Protein AF-X5PLK2-F1 (afdb_monomer_lite)

pLDDT: mean 80.11, std 15.86, range [47.69, 97.38]

Sequence (116 aa):
METSFQLQSRSMTGTAAFRSHMDHTRQAIQESRELLKRLRQRYREDMAQVLEDEDDLAPMRISGFDADVHRSAFQNLVRDADVPECQWRVVAECLVCEYVGCEQIEAGLLDWITKK

Secondary structure (DSSP, 8-state):
--HHHHHHHHHHHHHHHHHHHHHHHHHHHHHHHHHHHHHHHHHHHHHHHHHHH--S-PPP---HHHHHHHHHHHHHHHHHTT--GGGHHHHHHHHHHHHH--S---HHHHHHHH--

Foldseek 3Di:
DPPVVVVVVVVVVVVVVVVVVVVVVVVVVVVVVVVVVVVVVVVVVVVVVVVVVPPDPDADDDDPVVLVVLLVVLVCVCVVVVPDLVCSLVSSQVSVCVVPVDPDHDPVSSVVSSPD

Structure (mmCIF, N/CA/C/O backbone):
data_AF-X5PLK2-F1
#
_entry.id   AF-X5PLK2-F1
#
loop_
_atom_site.group_PDB
_atom_site.id
_atom_site.type_symbol
_atom_site.label_atom_id
_atom_site.label_alt_id
_atom_site.label_comp_id
_atom_site.label_asym_id
_atom_site.label_entity_id
_atom_site.label_seq_id
_atom_site.pdbx_PDB_ins_code
_atom_site.Cartn_x
_atom_site.Cartn_y
_atom_site.Cartn_z
_atom_site.occupancy
_atom_site.B_iso_or_equiv
_atom_site.auth_seq_id
_atom_site.auth_comp_id
_atom_site.auth_asym_id
_atom_site.auth_atom_id
_atom_site.pdbx_PDB_model_num
ATOM 1 N N . MET A 1 1 ? -0.510 23.628 -60.071 1.00 51.50 1 MET A N 1
ATOM 2 C CA . MET A 1 1 ? -0.672 22.285 -59.463 1.00 51.50 1 MET A CA 1
ATOM 3 C C . MET A 1 1 ? 0.382 21.970 -58.385 1.00 51.50 1 MET A C 1
ATOM 5 O O . MET A 1 1 ? 0.366 20.872 -57.852 1.00 51.50 1 MET A O 1
ATOM 9 N N . GLU A 1 2 ? 1.247 22.912 -57.985 1.00 52.06 2 GLU A N 1
ATOM 10 C CA . GLU A 1 2 ? 2.361 22.641 -57.048 1.00 52.06 2 GLU A C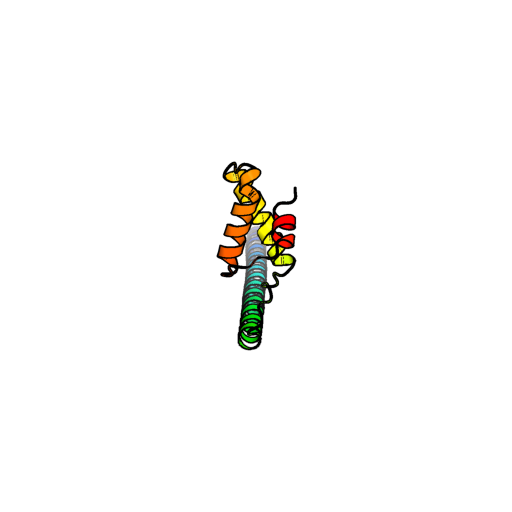A 1
ATOM 11 C C . GLU A 1 2 ? 2.038 22.901 -55.564 1.00 52.06 2 GLU A C 1
ATOM 13 O O . GLU A 1 2 ? 2.756 22.440 -54.679 1.00 52.06 2 GLU A O 1
ATOM 18 N N . THR A 1 3 ? 0.938 23.594 -55.257 1.00 52.91 3 THR A N 1
ATOM 19 C CA . THR A 1 3 ? 0.605 23.996 -53.879 1.00 52.91 3 THR A CA 1
ATOM 20 C C . THR A 1 3 ? 0.021 22.864 -53.026 1.00 52.91 3 THR A C 1
ATOM 22 O O . THR A 1 3 ? 0.190 22.872 -51.808 1.00 52.91 3 THR A O 1
ATOM 25 N N . SER A 1 4 ? -0.606 21.849 -53.632 1.00 52.25 4 SER A N 1
ATOM 26 C CA . SER A 1 4 ? -1.179 20.708 -52.895 1.00 52.25 4 SER A CA 1
ATOM 27 C C . SER A 1 4 ? -0.120 19.719 -52.393 1.00 52.25 4 SER A C 1
ATOM 29 O O . SER A 1 4 ? -0.265 19.176 -51.299 1.00 52.25 4 SER A O 1
ATOM 31 N N . PHE A 1 5 ? 0.983 19.533 -53.127 1.00 53.06 5 PHE A N 1
ATOM 32 C CA . PHE A 1 5 ? 2.055 18.611 -52.726 1.00 53.06 5 PHE A CA 1
ATOM 33 C C . PHE A 1 5 ? 2.850 19.113 -51.509 1.00 53.06 5 PHE A C 1
ATOM 35 O O . PHE A 1 5 ? 3.258 18.317 -50.664 1.00 53.06 5 PHE A O 1
ATOM 42 N N . GLN A 1 6 ? 3.022 20.432 -51.365 1.00 54.53 6 GLN A N 1
ATOM 43 C CA . GLN A 1 6 ? 3.736 21.022 -50.223 1.00 54.53 6 GLN A CA 1
ATOM 44 C C . GLN A 1 6 ? 2.940 20.973 -48.907 1.00 54.53 6 GLN A C 1
ATOM 46 O O . GLN A 1 6 ? 3.525 20.926 -47.823 1.00 54.53 6 GLN A O 1
ATOM 51 N N . LEU A 1 7 ? 1.607 20.968 -48.982 1.00 53.47 7 LEU A N 1
ATOM 52 C CA . LEU A 1 7 ? 0.743 20.842 -47.804 1.00 53.47 7 LEU A CA 1
ATOM 53 C C . LEU A 1 7 ? 0.693 19.398 -47.290 1.00 53.47 7 LEU A C 1
ATOM 55 O O . LEU A 1 7 ? 0.735 19.171 -46.080 1.00 53.47 7 LEU A O 1
ATOM 59 N N . GLN A 1 8 ? 0.677 18.420 -48.198 1.00 54.91 8 GLN A N 1
ATOM 60 C CA . GLN A 1 8 ? 0.661 17.004 -47.831 1.00 54.91 8 GLN A CA 1
ATOM 61 C C . GLN A 1 8 ? 1.997 16.550 -47.225 1.00 54.91 8 GLN A C 1
ATOM 63 O O . GLN A 1 8 ? 2.003 15.852 -46.209 1.00 54.91 8 GLN A O 1
ATOM 68 N N . SER A 1 9 ? 3.129 17.013 -47.770 1.00 54.09 9 SER A N 1
ATOM 69 C CA . SER A 1 9 ? 4.452 16.698 -47.219 1.00 54.09 9 SER A CA 1
ATOM 70 C C . SER A 1 9 ? 4.648 17.272 -45.813 1.00 54.09 9 SER A C 1
ATOM 72 O O . SER A 1 9 ? 5.115 16.563 -44.927 1.00 54.09 9 SER A O 1
ATOM 74 N N . ARG A 1 10 ? 4.203 18.509 -45.546 1.00 56.38 10 ARG A N 1
ATOM 75 C CA . ARG A 1 10 ? 4.258 19.108 -44.198 1.00 56.38 10 ARG A CA 1
ATOM 76 C C . ARG A 1 10 ? 3.418 18.352 -43.165 1.00 56.38 10 ARG A C 1
ATOM 78 O O . ARG A 1 10 ? 3.857 18.206 -42.026 1.00 56.38 10 ARG A O 1
ATOM 85 N N . SER A 1 11 ? 2.250 17.838 -43.554 1.00 57.16 11 SER A N 1
ATOM 86 C CA . SER A 1 11 ? 1.394 17.033 -42.671 1.00 57.16 11 SER A CA 1
ATOM 87 C C . SER A 1 11 ? 2.033 15.680 -42.311 1.00 57.16 11 SER A C 1
ATOM 89 O O . SER A 1 11 ? 2.026 15.279 -41.142 1.00 57.16 11 SER A O 1
ATOM 91 N N . MET A 1 12 ? 2.668 15.013 -43.283 1.00 57.81 12 MET A N 1
ATOM 92 C CA . MET A 1 12 ? 3.385 13.748 -43.067 1.00 57.81 12 MET A CA 1
ATOM 93 C C . MET A 1 12 ? 4.671 13.926 -42.246 1.00 57.81 12 MET A C 1
ATOM 95 O O . MET A 1 12 ? 4.954 13.128 -41.353 1.00 57.81 12 MET A O 1
ATOM 99 N N . THR A 1 13 ? 5.426 15.001 -42.481 1.00 59.62 13 THR A N 1
ATOM 100 C CA . THR A 1 13 ? 6.635 15.314 -41.703 1.00 59.62 13 THR A CA 1
ATOM 101 C C . THR A 1 13 ? 6.298 15.670 -40.252 1.00 59.62 13 THR A C 1
ATOM 103 O O . THR A 1 13 ? 6.995 15.233 -39.337 1.00 59.62 13 THR A O 1
ATO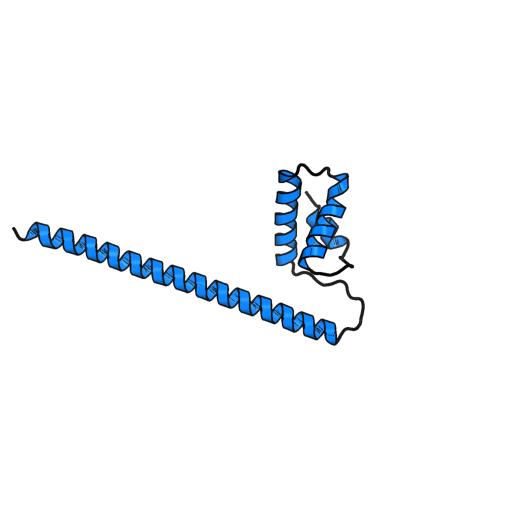M 106 N N . GLY A 1 14 ? 5.195 16.392 -40.011 1.00 62.16 14 GLY A N 1
ATOM 107 C CA . GLY A 1 14 ? 4.721 16.703 -38.657 1.00 62.16 14 GLY A CA 1
ATOM 108 C C . GLY A 1 14 ? 4.286 15.464 -37.867 1.00 62.16 14 GLY A C 1
ATOM 109 O O . GLY A 1 14 ? 4.597 15.339 -36.683 1.00 62.16 14 GLY A O 1
ATOM 110 N N . THR A 1 15 ? 3.638 14.498 -38.524 1.00 68.62 15 THR A N 1
ATOM 111 C CA . THR A 1 15 ? 3.248 13.227 -37.890 1.00 68.62 15 THR A CA 1
ATOM 112 C C . THR A 1 15 ? 4.436 12.296 -37.649 1.00 68.62 15 THR A C 1
ATOM 114 O O . THR A 1 15 ? 4.471 11.628 -36.617 1.00 68.62 15 THR A O 1
ATOM 117 N N . ALA A 1 16 ? 5.434 12.276 -38.537 1.00 75.31 16 ALA A N 1
ATOM 118 C CA . ALA A 1 16 ? 6.667 11.514 -38.331 1.00 75.31 16 ALA A CA 1
ATOM 119 C C . ALA A 1 16 ? 7.508 12.069 -37.164 1.00 75.31 16 ALA A C 1
ATOM 121 O O . ALA A 1 16 ? 7.958 11.304 -36.311 1.00 75.31 16 ALA A O 1
ATOM 122 N N . ALA A 1 17 ? 7.657 13.395 -37.075 1.00 77.06 17 ALA A N 1
ATOM 123 C CA . ALA A 1 17 ? 8.366 14.048 -35.974 1.00 77.06 17 ALA A CA 1
ATOM 124 C C . ALA A 1 17 ? 7.665 13.828 -34.621 1.00 77.06 17 ALA A C 1
ATOM 126 O O . ALA A 1 17 ? 8.319 13.510 -33.629 1.00 77.06 17 ALA A O 1
ATOM 127 N N . PHE A 1 18 ? 6.331 13.921 -34.588 1.00 78.94 18 PHE A N 1
ATOM 128 C CA . PHE A 1 18 ? 5.545 13.642 -33.385 1.00 78.94 18 PHE A CA 1
ATOM 129 C C . PHE A 1 18 ? 5.692 12.187 -32.913 1.00 78.94 18 PHE A C 1
ATOM 131 O O . PHE A 1 18 ? 5.898 11.947 -31.725 1.00 78.94 18 PHE A O 1
ATOM 138 N N . ARG A 1 19 ? 5.639 11.211 -33.832 1.00 84.00 19 ARG A N 1
ATOM 139 C CA . ARG A 1 19 ? 5.851 9.790 -33.502 1.00 84.00 19 ARG A CA 1
ATOM 140 C C . ARG A 1 19 ? 7.236 9.553 -32.915 1.00 84.00 19 ARG A C 1
ATOM 142 O O . ARG A 1 19 ? 7.329 8.965 -31.846 1.00 84.00 19 ARG A O 1
ATOM 149 N N . SER A 1 20 ? 8.270 10.111 -33.545 1.00 84.69 20 SER A N 1
ATOM 150 C CA . SER A 1 20 ? 9.637 10.050 -33.024 1.00 84.69 20 SER A CA 1
ATOM 151 C C . SER A 1 20 ? 9.715 10.595 -31.593 1.00 84.69 20 SER A C 1
ATOM 153 O O . SER A 1 20 ? 10.202 9.905 -30.704 1.00 84.69 20 SER A O 1
ATOM 155 N N . HIS A 1 21 ? 9.154 11.775 -31.314 1.00 89.12 21 HIS A N 1
ATOM 156 C CA . HIS A 1 21 ? 9.140 12.344 -29.960 1.00 89.12 21 HIS A CA 1
ATOM 157 C C . HIS A 1 21 ? 8.410 11.454 -28.935 1.00 89.12 21 HIS A C 1
ATOM 159 O O . HIS A 1 21 ? 8.863 11.287 -27.798 1.00 89.12 21 HIS A O 1
ATOM 165 N N . MET A 1 22 ? 7.282 10.860 -29.329 1.00 94.44 22 MET A N 1
ATOM 166 C CA . MET A 1 22 ? 6.537 9.929 -28.481 1.00 94.44 22 MET A CA 1
ATOM 167 C C . MET A 1 22 ? 7.317 8.641 -28.214 1.00 94.44 22 MET A C 1
ATOM 169 O O . MET A 1 22 ? 7.276 8.137 -27.093 1.00 94.44 22 MET A O 1
ATOM 173 N N . ASP A 1 23 ? 8.059 8.138 -29.199 1.00 94.56 23 ASP A N 1
ATOM 174 C CA . ASP A 1 23 ? 8.907 6.958 -29.040 1.00 94.56 23 ASP A CA 1
ATOM 175 C C . ASP A 1 23 ? 10.092 7.244 -28.109 1.00 94.56 23 ASP A C 1
ATOM 177 O O . ASP A 1 23 ? 10.351 6.449 -27.206 1.00 94.56 23 ASP A O 1
ATOM 181 N N . HIS A 1 24 ? 10.720 8.421 -28.212 1.00 92.44 24 HIS A N 1
ATOM 182 C CA . HIS A 1 24 ? 11.754 8.860 -27.265 1.00 92.44 24 HIS A CA 1
ATOM 183 C C . HIS A 1 24 ? 11.198 8.987 -25.841 1.00 92.44 24 HIS A C 1
ATOM 185 O O . HIS A 1 24 ? 11.820 8.539 -24.880 1.00 92.44 24 HIS A O 1
ATOM 191 N N . THR A 1 25 ? 9.995 9.551 -25.694 1.00 94.31 25 THR A N 1
ATOM 192 C CA . THR A 1 25 ? 9.332 9.674 -24.387 1.00 94.31 25 THR A CA 1
ATOM 193 C C . THR A 1 25 ? 9.007 8.296 -23.804 1.00 94.31 25 THR A C 1
ATOM 195 O O . THR A 1 25 ? 9.253 8.039 -22.626 1.00 94.31 25 THR A O 1
ATOM 198 N N . ARG A 1 26 ? 8.490 7.377 -24.630 1.00 94.06 26 ARG A N 1
ATOM 199 C CA . ARG A 1 26 ? 8.203 5.993 -24.231 1.00 94.06 26 ARG A CA 1
ATOM 200 C C . ARG A 1 26 ? 9.479 5.269 -23.800 1.00 94.06 26 ARG A C 1
ATOM 202 O O . ARG A 1 26 ? 9.450 4.573 -22.786 1.00 94.06 26 ARG A O 1
ATOM 209 N N . GLN A 1 27 ? 10.578 5.460 -24.525 1.00 96.31 27 GLN A N 1
ATOM 210 C CA . GLN A 1 27 ? 11.875 4.886 -24.185 1.00 96.31 27 GLN A CA 1
ATOM 211 C C . GLN A 1 27 ? 12.404 5.437 -22.854 1.00 96.31 27 GLN A C 1
ATOM 213 O O . GLN A 1 27 ? 12.741 4.653 -21.973 1.00 96.31 27 GLN A O 1
ATOM 218 N N . ALA A 1 28 ? 12.378 6.755 -22.649 1.00 94.75 28 ALA A N 1
ATOM 219 C CA . ALA A 1 28 ? 12.835 7.371 -21.401 1.00 94.75 28 ALA A CA 1
ATOM 220 C C . ALA A 1 28 ? 12.045 6.874 -20.173 1.00 94.75 28 ALA A C 1
ATOM 222 O O . ALA A 1 28 ? 12.615 6.593 -19.117 1.00 94.75 28 ALA A O 1
ATOM 223 N N . ILE A 1 29 ? 10.725 6.703 -20.311 1.00 95.44 29 ILE A N 1
ATOM 224 C CA . ILE A 1 29 ? 9.882 6.125 -19.252 1.00 95.44 29 ILE A CA 1
ATOM 225 C C . ILE A 1 29 ? 10.271 4.668 -18.978 1.00 95.44 29 ILE A C 1
ATOM 227 O O . ILE A 1 29 ? 10.317 4.250 -17.818 1.00 95.44 29 ILE A O 1
ATOM 231 N N . GLN A 1 30 ? 10.544 3.884 -20.021 1.00 96.25 30 GLN A N 1
ATOM 232 C CA . GLN A 1 30 ? 10.959 2.492 -19.876 1.00 96.25 30 GLN A CA 1
ATOM 233 C C . GLN A 1 30 ? 12.313 2.382 -19.160 1.00 96.25 30 GLN A C 1
ATOM 235 O O . GLN A 1 30 ? 12.435 1.617 -18.205 1.00 96.25 30 GLN A O 1
ATOM 240 N N . GLU A 1 31 ? 13.289 3.201 -19.545 1.00 96.69 31 GLU A N 1
ATOM 241 C CA . GLU A 1 31 ? 14.607 3.261 -18.907 1.00 96.69 31 GLU A CA 1
ATOM 242 C C . GLU A 1 31 ? 14.499 3.661 -17.431 1.00 96.69 31 GLU A C 1
ATOM 244 O O . GLU A 1 31 ? 15.097 3.021 -16.563 1.00 96.69 31 GLU A O 1
ATOM 249 N N . SER A 1 32 ? 13.665 4.658 -17.116 1.00 96.25 32 SER A N 1
ATOM 250 C CA . SER A 1 32 ? 13.373 5.046 -15.733 1.00 96.25 32 SER A CA 1
ATOM 251 C C . SER A 1 32 ? 12.768 3.888 -14.934 1.00 96.25 32 SER A C 1
ATOM 253 O O . SER A 1 32 ? 13.214 3.599 -13.823 1.00 96.25 32 SER A O 1
ATOM 255 N N . ARG A 1 33 ? 11.806 3.154 -15.507 1.00 95.25 33 ARG A N 1
ATOM 256 C CA . ARG A 1 33 ? 11.209 1.976 -14.858 1.00 95.25 33 ARG A CA 1
ATOM 257 C C . ARG A 1 33 ? 12.233 0.878 -14.603 1.00 95.25 33 ARG A C 1
ATOM 259 O O . ARG A 1 33 ? 12.197 0.252 -13.547 1.00 95.25 33 ARG A O 1
ATOM 266 N N . GLU A 1 34 ? 13.142 0.635 -15.537 1.00 97.38 34 GLU A N 1
ATOM 267 C CA . GLU A 1 34 ? 14.213 -0.349 -15.367 1.00 97.38 34 GLU A CA 1
ATOM 268 C C . GLU A 1 34 ? 15.246 0.083 -14.326 1.00 97.38 34 GLU A C 1
ATOM 270 O O . GLU A 1 34 ? 15.750 -0.754 -13.577 1.00 97.38 34 GLU A O 1
ATOM 275 N N . LEU A 1 35 ? 15.550 1.378 -14.236 1.00 96.69 35 LEU A N 1
ATOM 276 C CA . LEU A 1 35 ? 16.375 1.925 -13.160 1.00 96.69 35 LEU A CA 1
ATOM 277 C C . LEU A 1 35 ? 15.696 1.754 -11.799 1.00 96.69 35 LEU A C 1
ATOM 279 O O . LEU A 1 35 ? 16.326 1.256 -10.872 1.00 96.69 35 LEU A O 1
ATOM 283 N N . LEU A 1 36 ? 14.406 2.076 -11.688 1.00 93.06 36 LEU A N 1
ATOM 284 C CA . LEU A 1 36 ? 13.638 1.896 -10.452 1.00 93.06 36 LEU A CA 1
ATOM 285 C C . LEU A 1 36 ? 13.564 0.425 -10.027 1.00 93.06 36 LEU A C 1
ATOM 287 O O . LEU A 1 36 ? 13.734 0.121 -8.848 1.00 93.06 36 LEU A O 1
ATOM 291 N N . LYS A 1 37 ? 13.373 -0.501 -10.976 1.00 89.38 37 LYS A N 1
ATOM 292 C CA . LYS A 1 37 ? 13.431 -1.946 -10.702 1.00 89.38 37 LYS A CA 1
ATOM 293 C C . LYS A 1 37 ? 14.800 -2.361 -10.164 1.00 89.38 37 LYS A C 1
ATOM 295 O O . LYS A 1 37 ? 14.855 -3.075 -9.170 1.00 89.38 37 LYS A O 1
ATOM 300 N N . ARG A 1 38 ? 15.890 -1.886 -10.779 1.00 94.31 38 ARG A N 1
ATOM 301 C CA . ARG A 1 38 ? 17.262 -2.161 -10.320 1.00 94.31 38 ARG A CA 1
ATOM 302 C C . ARG A 1 38 ? 17.540 -1.583 -8.934 1.00 94.31 38 ARG A C 1
ATOM 304 O O . ARG A 1 38 ? 18.138 -2.270 -8.120 1.00 94.31 38 ARG A O 1
ATOM 311 N N . LEU A 1 39 ? 17.091 -0.360 -8.652 1.00 89.94 39 LEU A N 1
ATOM 312 C CA . LEU A 1 39 ? 17.239 0.261 -7.332 1.00 89.94 39 LEU A CA 1
ATOM 313 C C . LEU A 1 39 ? 16.476 -0.511 -6.256 1.00 89.94 39 LEU A C 1
ATOM 315 O O . LEU A 1 39 ? 17.034 -0.785 -5.201 1.00 89.94 39 LEU A O 1
ATOM 319 N N . ARG A 1 40 ? 15.233 -0.917 -6.538 1.00 81.06 40 ARG A N 1
ATOM 320 C CA . ARG A 1 40 ? 14.444 -1.737 -5.611 1.00 81.06 40 ARG A CA 1
ATOM 321 C C . ARG A 1 40 ? 15.086 -3.102 -5.374 1.00 81.06 40 ARG A C 1
ATOM 323 O O . ARG A 1 40 ? 15.099 -3.573 -4.246 1.00 81.06 40 ARG A O 1
ATOM 330 N N . GLN A 1 41 ? 15.608 -3.723 -6.429 1.00 80.81 41 GLN A N 1
ATOM 331 C CA . GLN A 1 41 ? 16.285 -5.010 -6.325 1.00 80.81 41 GLN A CA 1
ATOM 332 C C . GLN A 1 41 ? 17.562 -4.899 -5.485 1.00 80.81 41 GLN A C 1
ATOM 334 O O . GLN A 1 41 ? 17.725 -5.693 -4.572 1.00 80.81 41 GLN A O 1
ATOM 339 N N . ARG A 1 42 ? 18.398 -3.877 -5.715 1.00 85.69 42 ARG A N 1
ATOM 340 C CA . ARG A 1 42 ? 19.573 -3.615 -4.869 1.00 85.69 42 ARG A CA 1
ATOM 341 C C . ARG A 1 42 ? 19.191 -3.366 -3.423 1.00 85.69 42 ARG A C 1
ATOM 343 O O . ARG A 1 42 ? 19.758 -3.988 -2.553 1.00 85.69 42 ARG A O 1
ATOM 350 N N . TYR A 1 43 ? 18.188 -2.527 -3.171 1.00 76.31 43 TYR A N 1
ATOM 351 C CA . TYR A 1 43 ? 17.710 -2.299 -1.810 1.00 76.31 43 TYR A CA 1
ATOM 352 C C . TYR A 1 43 ? 17.262 -3.604 -1.141 1.00 76.31 43 TYR A C 1
ATOM 354 O O . TYR A 1 43 ? 17.573 -3.835 0.016 1.00 76.31 43 TYR A O 1
ATOM 362 N N . ARG A 1 44 ? 16.569 -4.487 -1.870 1.00 75.88 44 ARG A N 1
ATOM 363 C CA . ARG A 1 44 ? 16.189 -5.810 -1.363 1.00 75.88 44 ARG A CA 1
ATOM 364 C C . ARG A 1 44 ? 17.403 -6.703 -1.099 1.00 75.88 44 ARG A C 1
ATOM 366 O O . ARG A 1 44 ? 17.402 -7.396 -0.096 1.00 75.88 44 ARG A O 1
ATOM 373 N N . GLU A 1 45 ? 18.390 -6.715 -1.987 1.00 76.69 45 GLU A N 1
ATOM 374 C CA . GLU A 1 45 ? 19.627 -7.492 -1.831 1.00 76.69 45 GLU A CA 1
ATOM 375 C C . GLU A 1 45 ? 20.472 -6.974 -0.661 1.00 76.69 45 GLU A C 1
ATOM 377 O O . GLU A 1 45 ? 20.909 -7.772 0.156 1.00 76.69 45 GLU A O 1
ATOM 382 N N . ASP A 1 46 ? 20.619 -5.656 -0.528 1.00 74.12 46 ASP A N 1
ATOM 383 C CA . ASP A 1 46 ? 21.288 -5.001 0.598 1.00 74.12 46 ASP A CA 1
ATOM 384 C C . ASP A 1 46 ? 20.554 -5.317 1.911 1.00 74.12 46 ASP A C 1
ATOM 386 O O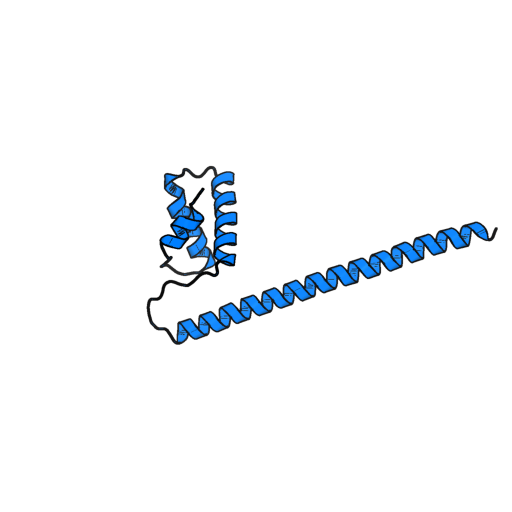 . ASP A 1 46 ? 21.184 -5.648 2.907 1.00 74.12 46 ASP A O 1
ATOM 390 N N . MET A 1 47 ? 19.215 -5.281 1.917 1.00 59.88 47 MET A N 1
ATOM 391 C CA . MET A 1 47 ? 18.414 -5.669 3.085 1.00 59.88 47 MET A CA 1
ATOM 392 C C . MET A 1 47 ? 18.511 -7.166 3.387 1.00 59.88 47 MET A C 1
ATOM 394 O O . MET A 1 47 ? 18.524 -7.532 4.553 1.00 59.88 47 MET A O 1
ATOM 398 N N . ALA A 1 48 ? 18.600 -8.027 2.371 1.00 62.94 48 ALA A N 1
ATOM 399 C CA . ALA A 1 48 ? 18.803 -9.461 2.559 1.00 62.94 48 ALA A CA 1
ATOM 400 C C . ALA A 1 48 ? 20.194 -9.760 3.139 1.00 62.94 48 ALA A C 1
ATOM 402 O O . ALA A 1 48 ? 20.298 -10.592 4.028 1.00 62.94 48 ALA A O 1
ATOM 403 N N . GLN A 1 49 ? 21.233 -9.039 2.706 1.00 58.62 49 GLN A N 1
ATOM 404 C CA . GLN A 1 49 ? 22.583 -9.141 3.274 1.00 58.62 49 GLN A CA 1
ATOM 405 C C . GLN A 1 49 ? 22.636 -8.626 4.717 1.00 58.62 49 GLN A C 1
ATOM 407 O O . GLN A 1 49 ? 23.231 -9.270 5.570 1.00 58.62 49 GLN A O 1
ATOM 412 N N . VAL A 1 50 ? 21.951 -7.517 5.021 1.00 53.75 50 VAL A N 1
ATOM 413 C CA . VAL A 1 50 ? 21.807 -7.026 6.404 1.00 53.75 50 VAL A CA 1
ATOM 414 C C . VAL A 1 50 ? 21.056 -8.037 7.280 1.00 53.75 50 VAL A C 1
ATOM 416 O O . VAL A 1 50 ? 21.407 -8.198 8.440 1.00 53.75 50 VAL A O 1
ATOM 419 N N . LEU A 1 51 ? 20.063 -8.749 6.736 1.00 51.03 51 LEU A N 1
ATOM 420 C CA . LEU A 1 51 ? 19.310 -9.782 7.459 1.00 51.03 51 LEU A CA 1
ATOM 421 C C . LEU A 1 51 ? 20.106 -11.087 7.658 1.00 51.03 51 LEU A C 1
ATOM 423 O O . LEU A 1 51 ? 19.813 -11.838 8.580 1.00 51.03 51 LEU A O 1
ATOM 427 N N . GLU A 1 52 ? 21.088 -11.373 6.797 1.00 52.94 52 GLU A N 1
ATOM 428 C CA . GLU A 1 52 ? 22.013 -12.505 6.963 1.00 52.94 52 GLU A CA 1
ATOM 429 C C . GLU A 1 52 ? 23.095 -12.221 8.023 1.00 52.94 52 GLU A C 1
ATOM 431 O O . GLU A 1 52 ? 23.582 -13.161 8.652 1.00 52.94 52 GLU A O 1
ATOM 436 N N . ASP A 1 53 ? 23.433 -10.945 8.252 1.00 53.53 53 ASP A N 1
ATOM 437 C CA . ASP A 1 53 ? 24.388 -10.512 9.282 1.00 53.53 53 ASP A CA 1
ATOM 438 C C . ASP A 1 53 ? 23.721 -10.187 10.638 1.00 53.53 53 ASP A C 1
ATOM 440 O O . ASP A 1 53 ? 24.359 -10.319 11.684 1.00 53.53 53 ASP A O 1
ATOM 444 N N . GLU A 1 54 ? 22.443 -9.794 10.649 1.00 51.28 54 GLU A N 1
ATOM 445 C CA . GLU A 1 54 ? 21.689 -9.449 11.861 1.00 51.28 54 GLU A CA 1
ATOM 446 C C . GLU A 1 54 ? 20.701 -10.570 12.218 1.00 51.28 54 GLU A C 1
ATOM 448 O O . GLU A 1 54 ? 19.492 -10.474 12.007 1.00 51.28 54 GLU A O 1
ATOM 453 N N . ASP A 1 55 ? 21.232 -11.619 12.848 1.00 47.69 55 ASP A N 1
ATOM 454 C CA . ASP A 1 55 ? 20.500 -12.602 13.667 1.00 47.69 55 ASP A CA 1
ATOM 455 C C . ASP A 1 55 ? 19.972 -11.936 14.969 1.00 47.69 55 ASP A C 1
ATOM 457 O O . ASP A 1 55 ? 20.089 -12.461 16.077 1.00 47.69 55 ASP A O 1
ATOM 461 N N . ASP A 1 56 ? 19.433 -10.720 14.842 1.00 50.62 56 ASP A N 1
ATOM 462 C CA . ASP A 1 56 ? 18.856 -9.911 15.905 1.00 50.62 56 ASP A CA 1
ATOM 463 C C . ASP A 1 56 ? 17.448 -9.495 15.471 1.00 50.62 56 ASP A C 1
ATOM 465 O O . ASP A 1 56 ? 17.226 -8.971 14.383 1.00 50.62 56 ASP A O 1
ATOM 469 N N . LEU A 1 57 ? 16.480 -9.773 16.343 1.00 54.97 57 LEU A N 1
ATOM 470 C CA . LEU A 1 57 ? 15.023 -9.658 16.189 1.00 54.97 57 LEU A CA 1
ATOM 471 C C . LEU A 1 57 ? 14.521 -8.212 15.964 1.00 54.97 57 LEU A C 1
ATOM 473 O O . LEU A 1 57 ? 13.634 -7.730 16.673 1.00 54.97 57 LEU A O 1
ATOM 477 N N . ALA A 1 58 ? 15.086 -7.480 15.010 1.00 56.19 58 ALA A N 1
ATOM 478 C CA . ALA A 1 58 ? 14.641 -6.150 14.646 1.00 56.19 58 ALA A CA 1
ATOM 479 C C . ALA A 1 58 ? 13.422 -6.261 13.710 1.00 56.19 58 ALA A C 1
ATOM 481 O O . ALA A 1 58 ? 13.511 -6.893 12.654 1.00 56.19 58 ALA A O 1
ATOM 482 N N . PRO A 1 59 ? 12.276 -5.640 14.054 1.00 58.25 59 PRO A N 1
ATOM 483 C CA . PRO A 1 59 ? 11.141 -5.542 13.146 1.00 58.25 59 PRO A CA 1
ATOM 484 C C . PRO A 1 59 ? 11.593 -4.973 11.801 1.00 58.25 59 PRO A C 1
ATOM 486 O O . PRO A 1 59 ? 12.342 -3.992 11.750 1.00 58.25 59 PRO A O 1
ATOM 489 N N . MET A 1 60 ? 11.136 -5.581 10.707 1.00 63.38 60 MET A N 1
ATOM 490 C CA . MET A 1 60 ? 11.528 -5.154 9.370 1.00 63.38 60 MET A CA 1
ATOM 491 C C . MET A 1 60 ? 11.137 -3.689 9.146 1.00 63.38 60 MET A C 1
ATOM 493 O O . MET A 1 60 ? 9.958 -3.326 9.150 1.00 63.38 60 MET A O 1
ATOM 497 N N . ARG A 1 61 ? 12.140 -2.831 8.943 1.00 69.12 61 ARG A N 1
ATOM 498 C CA . ARG A 1 61 ? 11.935 -1.397 8.724 1.00 69.12 61 ARG A CA 1
ATOM 499 C C . ARG A 1 61 ? 11.427 -1.140 7.309 1.00 69.12 61 ARG A C 1
ATOM 501 O O . ARG A 1 61 ? 12.194 -1.163 6.350 1.00 69.12 61 ARG A O 1
ATOM 508 N N . ILE A 1 62 ? 10.135 -0.854 7.183 1.00 74.56 62 ILE A N 1
AT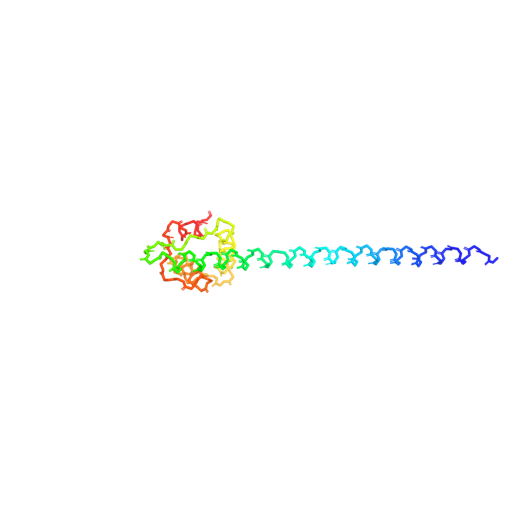OM 509 C CA . ILE A 1 62 ? 9.518 -0.446 5.916 1.00 74.56 62 ILE A CA 1
ATOM 510 C C . ILE A 1 62 ? 9.848 1.027 5.633 1.00 74.56 62 ILE A C 1
ATOM 512 O O . ILE A 1 62 ? 9.765 1.882 6.517 1.00 74.56 62 ILE A O 1
ATOM 516 N N . SER A 1 63 ? 10.218 1.343 4.389 1.00 83.50 63 SER A N 1
ATOM 517 C CA . SER A 1 63 ? 10.420 2.727 3.944 1.00 83.50 63 SER A CA 1
ATOM 518 C C . SER A 1 63 ? 9.134 3.547 4.089 1.00 83.50 63 SER A C 1
ATOM 520 O O . SER A 1 63 ? 8.042 3.042 3.838 1.00 83.50 63 SER A O 1
ATOM 522 N N . GLY A 1 64 ? 9.241 4.844 4.400 1.00 85.75 64 GLY A N 1
ATOM 523 C CA . GLY A 1 64 ? 8.071 5.733 4.469 1.00 85.75 64 GLY A CA 1
ATOM 524 C C . GLY A 1 64 ? 7.253 5.753 3.169 1.00 85.75 64 GLY A C 1
ATOM 525 O O . GLY A 1 64 ? 6.029 5.797 3.210 1.00 85.75 64 GLY A O 1
ATOM 526 N N . PHE A 1 65 ? 7.918 5.615 2.018 1.00 85.00 65 PHE A N 1
ATOM 527 C CA . PHE A 1 65 ? 7.236 5.483 0.729 1.00 85.00 65 PHE A CA 1
ATOM 528 C C . PHE A 1 65 ? 6.404 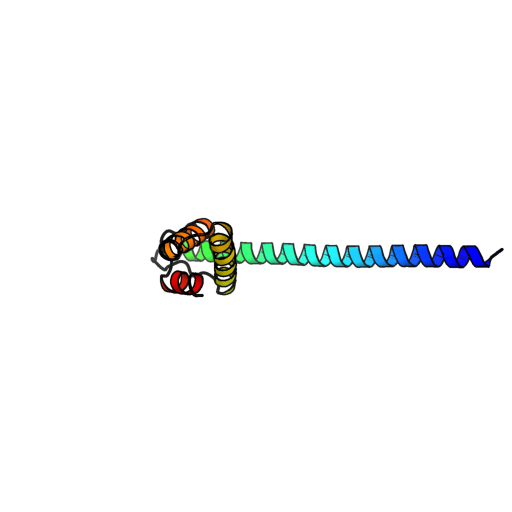4.197 0.639 1.00 85.00 65 PHE A C 1
ATOM 530 O O . PHE A 1 65 ? 5.252 4.234 0.215 1.00 85.00 65 PHE A O 1
ATOM 537 N N . ASP A 1 66 ? 6.970 3.061 1.049 1.00 85.44 66 ASP A N 1
ATOM 538 C CA . ASP A 1 66 ? 6.253 1.784 1.035 1.00 85.44 66 ASP A CA 1
ATOM 539 C C . ASP A 1 66 ? 5.093 1.808 2.045 1.00 85.44 66 ASP A C 1
ATOM 541 O O . ASP A 1 66 ? 4.007 1.319 1.740 1.00 85.44 66 ASP A O 1
ATOM 545 N N . ALA A 1 67 ? 5.261 2.471 3.195 1.00 89.44 67 ALA A N 1
ATOM 546 C CA . ALA A 1 67 ? 4.176 2.708 4.148 1.00 89.44 67 ALA A CA 1
ATOM 547 C C . ALA A 1 67 ? 3.010 3.505 3.525 1.00 89.44 67 ALA A C 1
ATOM 549 O O . ALA A 1 67 ? 1.847 3.164 3.750 1.00 89.44 67 ALA A O 1
ATOM 550 N N . ASP A 1 68 ? 3.292 4.516 2.697 1.00 91.44 68 ASP A N 1
ATOM 551 C CA . ASP A 1 68 ? 2.261 5.278 1.976 1.00 91.44 68 ASP A CA 1
ATOM 552 C C . ASP A 1 68 ? 1.572 4.453 0.874 1.00 91.44 68 ASP A C 1
ATOM 554 O O . ASP A 1 68 ? 0.356 4.571 0.667 1.00 91.44 68 ASP A O 1
ATOM 558 N N . VAL A 1 69 ? 2.319 3.576 0.192 1.00 92.50 69 VAL A N 1
ATOM 559 C CA . VAL A 1 69 ? 1.759 2.611 -0.771 1.00 92.50 69 VAL A CA 1
ATOM 560 C C . VAL A 1 69 ? 0.815 1.641 -0.060 1.00 92.50 69 VAL A C 1
ATOM 562 O O . VAL A 1 69 ? -0.315 1.454 -0.516 1.00 92.50 69 VAL A O 1
ATOM 565 N N . HIS A 1 70 ? 1.230 1.080 1.079 1.00 91.12 70 HIS A N 1
ATOM 566 C CA . HIS A 1 70 ? 0.390 0.207 1.898 1.00 91.12 70 HIS A CA 1
ATOM 567 C C . HIS A 1 70 ? -0.856 0.918 2.398 1.00 91.12 70 HIS A C 1
ATOM 569 O O . HIS A 1 70 ? -1.946 0.361 2.309 1.00 91.12 70 HIS A O 1
ATOM 575 N N . ARG A 1 71 ? -0.727 2.166 2.852 1.00 94.75 71 ARG A N 1
ATOM 576 C CA . ARG A 1 71 ? -1.870 2.966 3.288 1.00 94.75 71 ARG A CA 1
ATOM 577 C C . ARG A 1 71 ? -2.872 3.201 2.161 1.00 94.7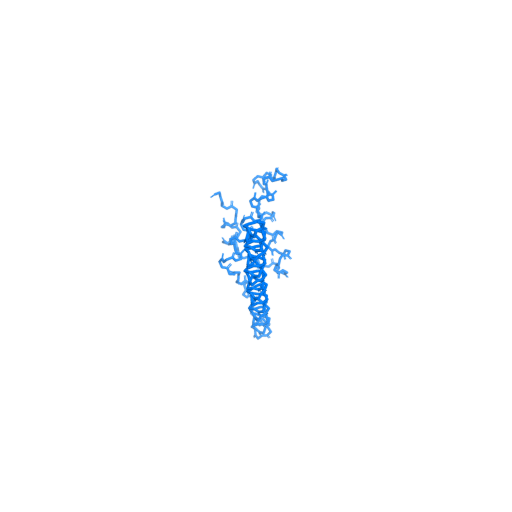5 71 ARG A C 1
ATOM 579 O O . ARG A 1 71 ? -4.068 3.017 2.367 1.00 94.75 71 ARG A O 1
ATOM 586 N N . SER A 1 72 ? -2.400 3.543 0.964 1.00 95.50 72 SER A N 1
ATOM 587 C CA . SER A 1 72 ? -3.275 3.732 -0.202 1.00 95.50 72 SER A CA 1
ATOM 588 C C . SER A 1 72 ? -3.963 2.431 -0.625 1.00 95.50 72 SER A C 1
ATOM 590 O O . SER A 1 72 ? -5.160 2.424 -0.912 1.00 95.50 72 SER A O 1
ATOM 592 N N . ALA A 1 73 ? -3.226 1.316 -0.649 1.00 94.44 73 ALA A N 1
ATOM 593 C CA . ALA A 1 73 ? -3.776 -0.000 -0.968 1.00 94.44 73 ALA A CA 1
ATOM 594 C C . ALA A 1 73 ? -4.822 -0.441 0.067 1.00 94.44 73 ALA A C 1
ATOM 596 O O . ALA A 1 73 ? -5.914 -0.861 -0.311 1.00 94.44 73 ALA A O 1
ATOM 597 N N . PHE A 1 74 ? -4.522 -0.258 1.354 1.00 95.62 74 PHE A N 1
ATOM 598 C CA . PHE A 1 74 ? -5.435 -0.510 2.464 1.00 95.62 74 PHE A CA 1
ATOM 599 C C . PHE A 1 74 ? -6.730 0.298 2.324 1.00 95.62 74 PHE A C 1
ATOM 601 O O . PHE A 1 74 ? -7.810 -0.283 2.361 1.00 95.62 74 PHE A O 1
ATOM 608 N N . GLN A 1 75 ? -6.640 1.614 2.100 1.00 95.44 75 GLN A N 1
ATOM 609 C CA . GLN A 1 75 ? -7.810 2.489 1.955 1.00 95.44 75 GLN A CA 1
ATOM 610 C C . GLN A 1 75 ? -8.715 2.076 0.791 1.00 95.44 75 GLN A C 1
ATOM 612 O O . GLN A 1 75 ? -9.938 2.097 0.924 1.00 95.44 75 GLN A O 1
ATOM 617 N N . ASN A 1 76 ? -8.126 1.689 -0.344 1.00 96.00 76 ASN A N 1
ATOM 618 C CA . ASN A 1 76 ? -8.896 1.174 -1.473 1.00 96.00 76 ASN A CA 1
ATOM 619 C C . ASN A 1 76 ? -9.570 -0.154 -1.113 1.00 96.00 76 ASN A C 1
ATOM 621 O O . ASN A 1 76 ? -10.767 -0.297 -1.327 1.00 96.00 76 ASN A O 1
ATOM 625 N N . LEU A 1 77 ? -8.836 -1.085 -0.499 1.00 94.31 77 LEU A N 1
ATOM 626 C CA . LEU A 1 77 ? -9.355 -2.398 -0.126 1.00 94.31 77 LEU A CA 1
ATOM 627 C C . LEU A 1 77 ? -10.536 -2.305 0.848 1.00 94.31 77 LEU A C 1
ATOM 629 O O . LEU A 1 77 ? -11.575 -2.909 0.598 1.00 94.31 77 LEU A O 1
ATOM 633 N N . VAL A 1 78 ? -10.406 -1.541 1.940 1.00 95.44 78 VAL A N 1
ATOM 634 C CA . VAL A 1 78 ? -11.479 -1.448 2.947 1.00 95.44 78 VAL A CA 1
ATOM 635 C C . VAL A 1 78 ? -12.719 -0.739 2.416 1.00 95.44 78 VAL A C 1
ATOM 637 O O . VAL A 1 78 ? -13.825 -1.085 2.819 1.00 95.44 78 VAL A O 1
ATOM 640 N N . ARG A 1 79 ? -12.548 0.216 1.492 1.00 94.62 79 ARG A N 1
ATOM 641 C CA . ARG A 1 79 ? -13.662 0.891 0.817 1.00 94.62 79 ARG A CA 1
ATOM 642 C C . ARG A 1 79 ? -14.364 -0.038 -0.167 1.00 94.62 79 ARG A C 1
ATOM 644 O O . ARG A 1 79 ? -15.588 -0.077 -0.190 1.00 94.62 79 ARG A O 1
ATOM 651 N N . ASP A 1 80 ? -13.600 -0.752 -0.985 1.00 96.12 80 ASP A N 1
ATOM 652 C CA . ASP A 1 80 ? -14.146 -1.562 -2.072 1.00 96.12 80 ASP A CA 1
ATOM 653 C C . ASP A 1 80 ? -14.797 -2.855 -1.545 1.00 96.12 80 ASP A C 1
ATOM 655 O O . ASP A 1 80 ? -15.775 -3.329 -2.120 1.00 96.12 80 ASP A O 1
ATOM 659 N N . ALA A 1 81 ? -14.291 -3.403 -0.434 1.00 93.38 81 ALA A N 1
ATOM 660 C CA . ALA A 1 81 ? -14.822 -4.602 0.217 1.00 93.38 81 ALA A CA 1
ATOM 661 C C . ALA A 1 81 ? -15.769 -4.316 1.403 1.00 93.38 81 ALA A C 1
ATOM 663 O O . ALA A 1 81 ? -16.189 -5.261 2.067 1.00 93.38 81 ALA A O 1
ATOM 664 N N . ASP A 1 82 ? -16.095 -3.044 1.669 1.00 93.94 82 ASP A N 1
ATOM 665 C CA . ASP A 1 82 ? -16.950 -2.595 2.784 1.00 93.94 82 ASP A CA 1
ATOM 666 C C . ASP A 1 82 ? -16.546 -3.211 4.141 1.00 93.94 82 ASP A C 1
ATOM 668 O O . ASP A 1 82 ? -17.351 -3.755 4.900 1.00 93.94 82 ASP A O 1
ATOM 672 N N . VAL A 1 83 ? -15.241 -3.184 4.429 1.00 94.69 83 VAL A N 1
ATOM 673 C CA . VAL A 1 83 ? -14.684 -3.821 5.627 1.00 94.69 83 VAL A CA 1
ATOM 674 C C . VAL A 1 83 ? -15.028 -2.977 6.860 1.00 94.69 83 VAL A C 1
ATOM 676 O O . VAL A 1 83 ? -14.686 -1.790 6.899 1.00 94.69 83 VAL A O 1
ATOM 679 N N . PRO A 1 84 ? -15.619 -3.559 7.921 1.00 94.50 84 PRO A N 1
ATOM 680 C CA . PRO A 1 84 ? -15.935 -2.817 9.136 1.00 94.50 84 PRO A CA 1
ATOM 681 C C . PRO A 1 84 ? -14.667 -2.402 9.896 1.00 94.50 84 PRO A C 1
ATOM 683 O O . PRO A 1 84 ? -13.694 -3.153 9.967 1.00 94.50 84 PRO A O 1
ATOM 686 N N . GLU A 1 85 ? -14.702 -1.230 10.542 1.00 92.56 85 GLU A N 1
ATOM 687 C CA . GLU A 1 85 ? -13.548 -0.631 11.245 1.00 92.56 85 GLU A CA 1
ATOM 688 C C . GLU A 1 85 ? -12.905 -1.554 12.291 1.00 92.56 85 GLU A C 1
ATOM 690 O O . GLU A 1 85 ? -11.690 -1.533 12.477 1.00 92.56 85 GLU A O 1
ATOM 695 N N . CYS A 1 86 ? -13.687 -2.425 12.936 1.00 92.81 86 CYS A N 1
ATOM 696 C CA . CYS A 1 86 ? -13.167 -3.398 13.900 1.00 92.81 86 CYS A CA 1
ATOM 697 C C . CYS A 1 86 ? -12.203 -4.427 13.282 1.00 92.81 86 CYS A C 1
ATOM 699 O O . CYS A 1 86 ? -11.407 -5.021 14.005 1.00 92.81 86 CYS A O 1
ATOM 701 N N . GLN A 1 87 ? -12.254 -4.628 11.962 1.00 93.38 87 GLN A N 1
ATOM 702 C CA . GLN A 1 87 ? -11.402 -5.563 11.225 1.00 93.38 87 GLN A CA 1
ATOM 703 C C . GLN A 1 87 ? -10.217 -4.873 10.539 1.00 93.38 87 GLN A C 1
ATOM 705 O O . GLN A 1 87 ? -9.316 -5.548 10.049 1.00 93.38 87 GLN A O 1
ATOM 710 N N . TRP A 1 88 ? -10.170 -3.538 10.524 1.00 94.81 88 TRP A N 1
ATOM 711 C CA . TRP A 1 88 ? -9.155 -2.781 9.786 1.00 94.81 88 TRP A CA 1
ATOM 712 C C . TRP A 1 88 ? -7.728 -3.122 10.201 1.00 94.81 88 TRP A C 1
ATOM 714 O O . TRP A 1 88 ? -6.859 -3.244 9.344 1.00 94.81 88 TRP A O 1
ATOM 724 N N . ARG A 1 89 ? -7.489 -3.324 11.501 1.00 93.12 89 ARG A N 1
ATOM 725 C CA . ARG A 1 89 ? -6.156 -3.674 12.007 1.00 93.12 89 ARG A CA 1
ATOM 726 C C . ARG A 1 89 ? -5.677 -5.021 11.464 1.00 93.12 89 ARG A C 1
ATOM 728 O O . ARG A 1 89 ? -4.544 -5.111 11.014 1.00 93.12 89 ARG A O 1
ATOM 735 N N . VAL A 1 90 ? -6.564 -6.017 11.441 1.00 92.19 90 VAL A N 1
ATOM 736 C CA . VAL A 1 90 ? -6.273 -7.361 10.919 1.00 92.19 90 VAL A CA 1
ATOM 737 C C . VAL A 1 90 ? -6.017 -7.306 9.415 1.00 92.19 90 VAL A C 1
ATOM 739 O O . VAL A 1 90 ? -5.064 -7.898 8.928 1.00 92.19 90 VAL A O 1
ATOM 742 N N . VAL A 1 91 ? -6.821 -6.545 8.670 1.00 93.44 91 VAL A N 1
ATOM 743 C CA . VAL A 1 91 ? -6.622 -6.384 7.221 1.00 93.44 91 VAL A CA 1
ATOM 744 C C . VAL A 1 91 ? -5.304 -5.672 6.907 1.00 93.44 91 VAL A C 1
ATOM 746 O O . VAL A 1 91 ? -4.590 -6.093 5.999 1.00 93.44 91 VAL A O 1
ATOM 749 N N . ALA A 1 92 ? -4.959 -4.620 7.653 1.00 92.62 92 ALA A N 1
ATOM 750 C CA . ALA A 1 92 ? -3.684 -3.923 7.501 1.00 92.62 92 ALA A CA 1
ATOM 751 C C . ALA A 1 92 ? -2.492 -4.845 7.805 1.00 92.62 92 ALA A C 1
ATOM 753 O O . ALA A 1 92 ? -1.509 -4.832 7.069 1.00 92.62 92 ALA A O 1
ATOM 754 N N . GLU A 1 93 ? -2.600 -5.665 8.850 1.00 91.31 93 GLU A N 1
ATOM 755 C CA . GLU A 1 93 ? -1.595 -6.664 9.210 1.00 91.31 93 GLU A CA 1
ATOM 756 C C . GLU A 1 93 ? -1.423 -7.706 8.100 1.00 91.31 93 GLU A C 1
ATOM 758 O O . GLU A 1 93 ? -0.318 -7.857 7.587 1.00 91.31 93 GLU A O 1
ATOM 763 N N . CYS A 1 94 ? -2.507 -8.333 7.631 1.00 89.94 94 CYS A N 1
ATOM 764 C CA . CYS A 1 94 ? -2.453 -9.299 6.531 1.00 89.94 94 CYS A CA 1
ATOM 765 C C . CYS A 1 94 ? -1.829 -8.709 5.259 1.00 89.94 94 CYS A C 1
ATOM 767 O O . CYS A 1 94 ? -0.985 -9.352 4.640 1.00 89.94 94 CYS A O 1
ATOM 769 N N . LEU A 1 95 ? -2.205 -7.479 4.892 1.00 90.56 95 LEU A N 1
ATOM 770 C CA . LEU A 1 95 ? -1.684 -6.792 3.709 1.00 90.56 95 LEU A CA 1
ATOM 771 C C . LEU A 1 95 ? -0.165 -6.579 3.783 1.00 90.56 95 LEU A C 1
ATOM 773 O O . LEU A 1 95 ? 0.543 -6.747 2.789 1.00 90.56 95 LEU A O 1
ATOM 777 N N . VAL A 1 96 ? 0.335 -6.168 4.948 1.00 88.06 96 VAL A N 1
ATOM 778 C CA . VAL A 1 96 ? 1.767 -5.924 5.146 1.00 88.06 96 VAL A CA 1
ATOM 779 C C . VAL A 1 96 ? 2.523 -7.251 5.247 1.00 88.06 96 VAL A C 1
ATOM 781 O O . VAL A 1 96 ? 3.556 -7.395 4.595 1.00 88.06 96 VAL A O 1
ATOM 784 N N . CYS A 1 97 ? 1.991 -8.245 5.969 1.00 84.94 97 CYS A N 1
ATOM 785 C CA . CYS A 1 97 ? 2.574 -9.587 6.052 1.00 84.94 97 CYS A CA 1
ATOM 786 C C . CYS A 1 97 ? 2.723 -10.225 4.666 1.00 84.94 97 CYS A C 1
ATOM 788 O O . CYS A 1 97 ? 3.773 -10.785 4.365 1.00 84.94 97 CYS A O 1
ATOM 790 N N . GLU A 1 98 ? 1.710 -10.112 3.801 1.00 85.19 98 GLU A N 1
ATOM 791 C CA . GLU A 1 98 ? 1.745 -10.670 2.443 1.00 85.19 98 GLU A CA 1
ATOM 792 C C . GLU A 1 98 ? 2.834 -10.021 1.574 1.00 85.19 98 GLU A C 1
ATOM 794 O O . GLU A 1 98 ? 3.485 -10.694 0.776 1.00 85.19 98 GLU A O 1
ATOM 799 N N . TYR A 1 99 ? 3.062 -8.718 1.733 1.00 80.62 99 TYR A N 1
ATOM 800 C CA . TYR A 1 99 ? 4.056 -7.993 0.943 1.00 80.62 99 TYR A CA 1
ATOM 801 C C . TYR A 1 99 ? 5.493 -8.202 1.429 1.00 80.62 99 TYR A C 1
ATOM 803 O O . TYR A 1 99 ? 6.419 -8.280 0.618 1.00 80.62 99 TYR A O 1
ATOM 811 N N . VAL A 1 100 ? 5.680 -8.246 2.747 1.00 77.88 100 VAL A N 1
ATOM 812 C CA . VAL A 1 100 ? 6.996 -8.257 3.392 1.00 77.88 100 VAL A CA 1
ATOM 813 C C . VAL A 1 100 ? 7.485 -9.683 3.661 1.00 77.88 100 VAL A C 1
ATOM 815 O O . VAL A 1 100 ? 8.685 -9.933 3.624 1.00 77.88 100 VAL A O 1
ATOM 818 N N . GLY A 1 101 ? 6.570 -10.631 3.885 1.00 69.19 101 GLY A N 1
ATOM 819 C CA . GLY A 1 101 ? 6.898 -12.006 4.267 1.00 69.19 101 GLY A CA 1
ATOM 820 C C . GLY A 1 101 ? 7.345 -12.158 5.726 1.00 69.19 101 GLY A C 1
ATOM 821 O O . GLY A 1 101 ? 7.935 -13.178 6.068 1.00 69.19 101 GLY A O 1
ATOM 822 N N . CYS A 1 102 ? 7.082 -11.162 6.581 1.00 68.31 102 CYS A N 1
ATOM 823 C CA . CYS A 1 102 ? 7.452 -11.164 7.999 1.00 68.31 102 CYS A CA 1
ATOM 824 C C . CYS A 1 102 ? 6.225 -11.280 8.910 1.00 68.31 102 CYS A C 1
ATOM 826 O O . CYS A 1 102 ? 5.182 -10.692 8.636 1.00 68.31 102 CYS A O 1
ATOM 828 N N . GLU A 1 103 ? 6.387 -11.984 10.034 1.00 65.50 103 GLU A N 1
ATOM 829 C CA . GLU A 1 103 ? 5.342 -12.147 11.058 1.00 65.50 103 GLU A CA 1
ATOM 830 C C . GLU A 1 103 ? 5.307 -10.993 12.071 1.00 65.50 103 GLU A C 1
ATOM 832 O O . GLU A 1 103 ? 4.312 -10.809 12.767 1.00 65.50 103 GLU A O 1
ATOM 837 N N . GLN A 1 104 ? 6.380 -10.201 12.167 1.00 68.81 104 GLN A N 1
ATOM 838 C CA . GLN A 1 104 ? 6.511 -9.145 13.170 1.00 68.81 104 GLN A CA 1
ATOM 839 C C . GLN A 1 104 ? 6.485 -7.762 12.516 1.00 68.81 104 GLN A C 1
ATOM 841 O O . GLN A 1 104 ? 7.466 -7.307 11.930 1.00 68.81 104 GLN A O 1
ATOM 846 N N . ILE A 1 105 ? 5.333 -7.098 12.620 1.00 78.31 105 ILE A N 1
ATOM 847 C CA . ILE A 1 105 ? 5.108 -5.746 12.101 1.00 78.31 105 ILE A CA 1
ATOM 848 C C . ILE A 1 105 ? 5.065 -4.758 13.265 1.00 78.31 105 ILE A C 1
ATOM 850 O O . ILE A 1 105 ? 4.416 -4.995 14.286 1.00 78.31 105 ILE A O 1
ATOM 854 N N . GLU A 1 106 ? 5.724 -3.611 13.105 1.00 81.69 106 GLU A N 1
ATOM 855 C CA . GLU A 1 106 ? 5.660 -2.532 14.088 1.00 81.69 106 GLU A CA 1
ATOM 856 C C . GLU A 1 106 ? 4.215 -2.038 14.278 1.00 81.69 106 GLU A C 1
ATOM 858 O O . GLU A 1 106 ? 3.560 -1.577 13.340 1.00 81.69 106 GLU A O 1
ATOM 863 N N . ALA A 1 107 ? 3.722 -2.053 15.519 1.00 85.19 107 ALA A N 1
ATOM 864 C CA . ALA A 1 107 ? 2.364 -1.601 15.833 1.00 85.19 107 ALA A CA 1
ATOM 865 C C . ALA A 1 107 ? 2.095 -0.150 15.385 1.00 85.19 107 ALA A C 1
ATOM 867 O O . ALA A 1 107 ? 0.996 0.153 14.923 1.00 85.19 107 ALA A O 1
ATOM 868 N N . GLY A 1 108 ? 3.109 0.722 15.456 1.00 88.00 108 GLY A N 1
ATOM 869 C CA . GLY A 1 108 ? 3.008 2.115 15.013 1.00 88.00 108 GLY A CA 1
ATOM 870 C C . GLY A 1 108 ? 2.774 2.266 13.507 1.00 88.00 108 GLY A C 1
ATOM 871 O O . GLY A 1 108 ? 2.086 3.195 13.086 1.00 88.00 108 GLY A O 1
ATOM 872 N N . LEU A 1 109 ? 3.278 1.332 12.695 1.00 88.06 109 LEU A N 1
ATOM 873 C CA . LEU A 1 109 ? 2.996 1.296 11.263 1.00 88.06 109 LEU A CA 1
ATOM 874 C C . LEU A 1 109 ? 1.531 0.922 11.006 1.00 88.06 109 LEU A C 1
ATOM 876 O O . LEU A 1 109 ? 0.865 1.575 10.204 1.00 88.06 109 LEU A O 1
ATOM 880 N N . LEU A 1 110 ? 1.009 -0.090 11.705 1.00 90.81 110 LEU A N 1
ATOM 881 C CA . LEU A 1 110 ? -0.401 -0.483 11.588 1.00 90.81 110 LEU A CA 1
ATOM 882 C C . LEU A 1 110 ? -1.334 0.656 12.019 1.00 90.81 110 LEU A C 1
ATOM 884 O O . LEU A 1 110 ? -2.331 0.931 11.349 1.00 90.81 110 LEU A O 1
ATOM 888 N N . ASP A 1 111 ? -0.987 1.363 13.095 1.00 91.94 111 ASP A N 1
ATOM 889 C CA . ASP A 1 111 ? -1.722 2.545 13.551 1.00 91.94 111 ASP A CA 1
ATOM 890 C C . ASP A 1 111 ? -1.673 3.681 12.515 1.00 91.94 111 ASP A C 1
ATOM 892 O O . ASP A 1 111 ? -2.673 4.362 12.290 1.00 91.94 111 ASP A O 1
ATOM 896 N N . TRP A 1 112 ? -0.536 3.878 11.841 1.00 92.69 112 TRP A N 1
ATOM 897 C CA . TRP A 1 112 ? -0.409 4.856 10.758 1.00 92.69 112 TRP A CA 1
ATOM 898 C C . TRP A 1 112 ? -1.254 4.500 9.529 1.00 92.69 112 TRP A C 1
ATOM 900 O O . TRP A 1 112 ? -1.942 5.369 8.990 1.00 92.69 112 TRP A O 1
ATOM 910 N N . ILE A 1 113 ? -1.229 3.234 9.103 1.00 92.06 113 ILE A N 1
ATOM 911 C CA . ILE A 1 113 ? -1.987 2.729 7.947 1.00 92.06 113 ILE A CA 1
ATOM 912 C C . ILE A 1 113 ? -3.493 2.854 8.194 1.00 92.06 113 ILE A C 1
ATOM 914 O O . ILE A 1 113 ? -4.222 3.343 7.332 1.00 92.06 113 ILE A O 1
ATOM 918 N N . THR A 1 114 ? -3.955 2.452 9.380 1.00 93.12 114 THR A N 1
ATOM 919 C CA . THR A 1 114 ? -5.384 2.451 9.744 1.00 93.12 114 THR A CA 1
ATOM 920 C C . THR A 1 114 ? -5.931 3.832 10.105 1.00 93.12 114 THR A C 1
ATOM 922 O O . THR A 1 114 ? -7.141 3.997 10.280 1.00 93.12 114 THR A O 1
ATOM 925 N N . LYS A 1 115 ? -5.069 4.851 10.193 1.00 91.00 115 LYS A N 1
ATOM 926 C CA . LYS A 1 115 ? -5.478 6.220 10.495 1.00 91.00 115 LYS A CA 1
ATOM 927 C C . LYS A 1 115 ? -6.336 6.797 9.363 1.00 91.00 115 LYS A C 1
ATOM 929 O O . LYS A 1 115 ? -5.948 6.750 8.191 1.00 91.00 115 LYS A O 1
ATOM 934 N N . LYS A 1 116 ? -7.473 7.389 9.740 1.00 81.31 116 LYS A N 1
ATOM 935 C CA . LYS A 1 116 ? -8.344 8.159 8.838 1.00 81.31 116 LYS A CA 1
ATOM 936 C C . LYS A 1 116 ? -7.637 9.391 8.271 1.00 81.31 116 LYS A C 1
ATOM 938 O O . LYS A 1 116 ? -6.775 9.968 8.978 1.00 81.31 116 LYS A O 1
#

Radius of gyration: 24.5 Å; chains: 1; bounding box: 41×37×76 Å